Protein AF-A0A2D6XHJ7-F1 (afdb_monomer_lite)

Secondary structure (DSSP, 8-state):
-EEEEEE--HHHHHHHHHTT--HHHHHHHHHHHHHHHSTT--S-EEEEEEEEEESSSS-EE-TTSSEEEEES----TT--HHHHHHHHHHHHHHHHHHHHHHHTT---GGGS---HHHHHTT-HHHHT-HHHHHHHHHHHHHHHHHHHHHHHHHHHHHGGG--

Foldseek 3Di:
DEAEAEAEDPVVCVLCVVLVHHPVLLRVLCRVVVCVVVVDPPDHYYYYAYEAEDCDQAWDEDAPHSYTYFHSPLDDPPDDSVSSLLSRLLSRQLRVLVVCCCVPVVPDPVLLVDDPVCVVVVHPSQVVRPSSVVSNVRSVVCSVVSVVSSVVSVVVVVVVPPD

Structure (mmCIF, N/CA/C/O backbone):
data_AF-A0A2D6XHJ7-F1
#
_entry.id   AF-A0A2D6XHJ7-F1
#
loop_
_atom_site.group_PDB
_atom_site.id
_atom_site.type_symbol
_atom_site.label_atom_id
_atom_site.label_alt_id
_atom_site.label_comp_id
_atom_site.label_asym_id
_atom_site.label_entity_id
_atom_site.label_seq_id
_atom_site.pdbx_PDB_ins_code
_atom_site.Cartn_x
_atom_site.Cartn_y
_atom_site.Cartn_z
_atom_site.occupancy
_atom_site.B_iso_or_equiv
_atom_site.auth_seq_id
_atom_site.auth_comp_id
_atom_site.auth_asym_id
_atom_site.auth_atom_id
_atom_site.pdbx_PDB_model_num
ATOM 1 N N . MET A 1 1 ? -16.191 -7.383 -10.762 1.00 74.88 1 MET A N 1
ATOM 2 C CA . MET A 1 1 ? -15.817 -6.616 -9.551 1.00 74.88 1 MET A CA 1
ATOM 3 C C . MET A 1 1 ? -14.562 -7.236 -8.974 1.00 74.88 1 MET A C 1
ATOM 5 O O . MET A 1 1 ? -14.465 -8.458 -8.965 1.00 74.88 1 MET A O 1
ATOM 9 N N . ILE A 1 2 ? -13.594 -6.429 -8.552 1.00 81.44 2 ILE A N 1
ATOM 10 C CA . ILE A 1 2 ? -12.362 -6.957 -7.961 1.00 81.44 2 ILE A CA 1
ATOM 11 C C . ILE A 1 2 ? -12.506 -6.958 -6.443 1.00 81.44 2 ILE A C 1
ATOM 13 O O . ILE A 1 2 ? -12.877 -5.947 -5.852 1.00 81.44 2 ILE A O 1
ATOM 17 N N . THR A 1 3 ? -12.209 -8.086 -5.815 1.00 85.00 3 THR A N 1
ATOM 18 C CA . THR A 1 3 ? -12.131 -8.203 -4.359 1.00 85.00 3 THR A CA 1
ATOM 19 C C . THR A 1 3 ? -10.670 -8.350 -3.963 1.00 85.00 3 THR A C 1
ATOM 21 O O . THR A 1 3 ? -9.954 -9.159 -4.549 1.00 85.00 3 THR A O 1
ATOM 24 N N . ILE A 1 4 ? -10.240 -7.563 -2.979 1.00 86.94 4 ILE A N 1
ATOM 25 C CA . ILE A 1 4 ? -8.908 -7.645 -2.380 1.00 86.94 4 ILE A CA 1
ATOM 26 C C . ILE A 1 4 ? -9.090 -7.963 -0.900 1.00 86.94 4 ILE A C 1
ATOM 28 O O . ILE A 1 4 ? -9.676 -7.168 -0.162 1.00 86.94 4 ILE A O 1
ATOM 32 N N . ASP A 1 5 ? -8.564 -9.106 -0.479 1.00 91.31 5 ASP A N 1
ATOM 33 C CA . ASP A 1 5 ? -8.449 -9.463 0.928 1.00 91.31 5 ASP A CA 1
ATOM 34 C C . ASP A 1 5 ? -7.030 -9.186 1.406 1.00 91.31 5 ASP A C 1
ATOM 36 O O . ASP A 1 5 ? -6.067 -9.819 0.963 1.00 91.31 5 ASP A O 1
ATOM 40 N N . LEU A 1 6 ? -6.906 -8.231 2.332 1.00 92.69 6 LEU A N 1
ATOM 41 C CA . LEU A 1 6 ? -5.632 -7.953 2.971 1.00 92.69 6 LEU A CA 1
ATOM 42 C C . LEU A 1 6 ? -5.397 -8.972 4.086 1.00 92.69 6 LEU A C 1
ATOM 44 O O . LEU A 1 6 ? -6.219 -9.165 4.988 1.00 92.69 6 LEU A O 1
ATOM 48 N N . LYS A 1 7 ? -4.220 -9.587 4.071 1.00 93.38 7 LYS A N 1
ATOM 49 C CA . LYS A 1 7 ? -3.710 -10.442 5.144 1.00 93.38 7 LYS A CA 1
ATOM 50 C C . LYS A 1 7 ? -2.563 -9.737 5.847 1.00 93.38 7 LYS A C 1
ATOM 52 O O . LYS A 1 7 ? -1.902 -8.880 5.287 1.00 93.38 7 LYS A O 1
ATOM 57 N N . ALA A 1 8 ? -2.361 -10.061 7.115 1.00 91.44 8 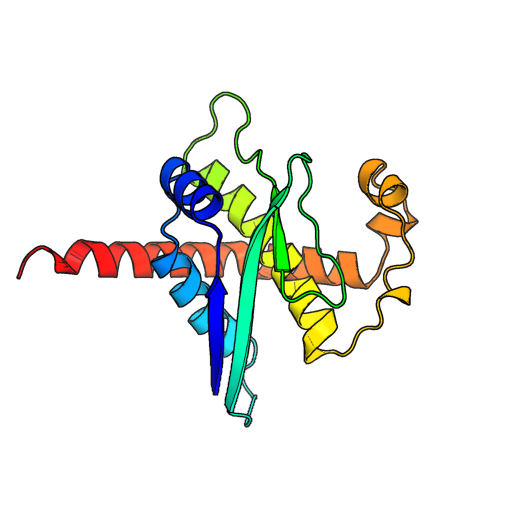ALA A N 1
ATOM 58 C CA . ALA A 1 8 ? -1.235 -9.561 7.889 1.00 91.44 8 ALA A CA 1
ATOM 59 C C . ALA A 1 8 ? -1.015 -10.488 9.082 1.00 91.44 8 ALA A C 1
ATOM 61 O O . ALA A 1 8 ? -1.982 -10.889 9.750 1.00 91.44 8 ALA A O 1
ATOM 62 N N . LYS A 1 9 ? 0.247 -10.805 9.385 1.00 91.62 9 LYS A N 1
ATOM 63 C CA . LYS A 1 9 ? 0.599 -11.556 10.599 1.00 91.62 9 LYS A CA 1
ATOM 64 C C . LYS A 1 9 ? 0.154 -10.790 11.855 1.00 91.62 9 LYS A C 1
ATOM 66 O O . LYS A 1 9 ? 0.130 -9.556 11.839 1.00 91.62 9 LYS A O 1
ATOM 71 N N . PRO A 1 10 ? -0.129 -11.474 12.981 1.00 92.00 10 PRO A N 1
ATOM 72 C CA . PRO A 1 10 ? -0.550 -10.816 14.222 1.00 92.00 10 PRO A CA 1
ATOM 73 C C . PRO A 1 10 ? 0.387 -9.690 14.682 1.00 92.00 10 PRO A C 1
ATOM 75 O O . PRO A 1 10 ? -0.083 -8.664 15.167 1.00 92.00 10 PRO A O 1
ATOM 78 N N . LYS A 1 11 ? 1.703 -9.850 14.473 1.00 90.81 11 LYS A N 1
ATOM 79 C CA . LYS A 1 11 ? 2.704 -8.812 14.764 1.00 90.81 11 LYS A CA 1
ATOM 80 C C . LYS A 1 11 ? 2.499 -7.534 13.938 1.00 90.81 11 LYS A C 1
ATOM 82 O O . LYS A 1 11 ? 2.551 -6.446 14.491 1.00 90.81 11 LYS A O 1
ATOM 87 N N . VAL A 1 12 ? 2.176 -7.667 12.650 1.00 90.12 12 VAL A N 1
ATOM 88 C CA . VAL A 1 12 ? 1.950 -6.532 11.741 1.00 90.12 12 VAL A CA 1
ATOM 89 C C . VAL A 1 12 ? 0.635 -5.840 12.083 1.00 90.12 12 VAL A C 1
ATOM 91 O O . VAL A 1 12 ? 0.584 -4.621 12.172 1.00 90.12 12 VAL A O 1
ATOM 94 N N . LYS A 1 13 ? -0.425 -6.605 12.379 1.00 90.62 13 LYS A N 1
ATOM 95 C CA . LYS A 1 13 ? -1.702 -6.032 12.843 1.00 90.62 13 LYS A CA 1
ATOM 96 C C . LYS A 1 13 ? -1.543 -5.232 14.136 1.00 90.62 13 LYS A C 1
ATOM 98 O O . LYS A 1 13 ? -2.197 -4.206 14.306 1.00 90.62 13 LYS A O 1
ATOM 103 N N . ARG A 1 14 ? -0.687 -5.705 15.047 1.00 90.00 14 ARG A N 1
ATOM 104 C CA . ARG A 1 14 ? -0.356 -4.995 16.285 1.00 90.00 14 ARG A CA 1
ATOM 105 C C . ARG A 1 14 ? 0.385 -3.690 15.995 1.00 90.00 14 ARG A C 1
ATOM 107 O O . ARG A 1 14 ? -0.062 -2.657 16.474 1.00 90.00 14 ARG A O 1
ATOM 114 N N . TRP A 1 15 ? 1.417 -3.746 15.158 1.00 91.38 15 TRP A N 1
ATOM 115 C CA . TRP A 1 15 ? 2.185 -2.576 14.729 1.00 91.38 15 TRP A CA 1
ATOM 116 C C . TRP A 1 15 ? 1.316 -1.523 14.023 1.00 91.38 15 TRP A C 1
ATOM 118 O O . TRP A 1 15 ? 1.403 -0.339 14.336 1.00 91.38 15 TRP A O 1
ATOM 128 N N . LEU A 1 16 ? 0.399 -1.939 13.141 1.00 91.06 16 LEU A N 1
ATOM 129 C CA . LEU A 1 16 ? -0.567 -1.030 12.514 1.00 91.06 16 LEU A CA 1
ATOM 130 C C . LEU A 1 16 ? -1.423 -0.325 13.571 1.00 91.06 16 LEU A C 1
ATOM 132 O O . LEU A 1 16 ? -1.576 0.891 13.541 1.00 91.06 16 LEU A O 1
ATOM 136 N N . ARG A 1 17 ? -1.933 -1.079 14.551 1.00 90.75 17 ARG A N 1
ATOM 137 C CA . ARG A 1 17 ? -2.746 -0.529 15.641 1.00 90.75 17 ARG A CA 1
ATOM 138 C C . ARG A 1 17 ? -1.963 0.450 16.521 1.00 90.75 17 ARG A C 1
ATOM 140 O O . ARG A 1 17 ? -2.520 1.471 16.905 1.00 90.75 17 ARG A O 1
ATOM 147 N N . GLU A 1 18 ? -0.703 0.155 16.834 1.00 89.44 18 GLU A N 1
ATOM 148 C CA . GLU A 1 18 ? 0.194 1.055 17.582 1.00 89.44 18 GLU A CA 1
ATOM 149 C C . GLU A 1 18 ? 0.418 2.377 16.833 1.00 89.44 18 GLU A C 1
ATOM 151 O O . GLU A 1 18 ? 0.458 3.441 17.448 1.00 89.44 18 GLU A O 1
ATOM 156 N N . ASN A 1 19 ? 0.425 2.327 15.499 1.00 88.25 19 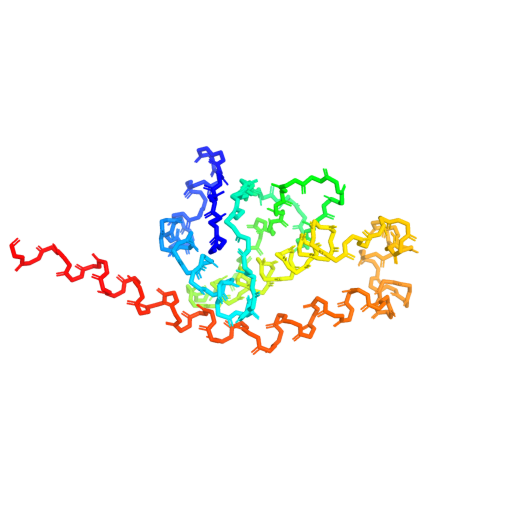ASN A N 1
ATOM 157 C CA . ASN A 1 19 ? 0.474 3.499 14.626 1.00 88.25 19 ASN A CA 1
ATOM 158 C C . ASN A 1 19 ? -0.897 4.131 14.332 1.00 88.25 19 ASN A C 1
ATOM 160 O O . ASN A 1 19 ? -0.993 5.018 13.489 1.00 88.25 19 ASN A O 1
ATOM 164 N N . LYS A 1 20 ? -1.957 3.709 15.035 1.00 90.12 20 LYS A N 1
ATOM 165 C CA . LYS A 1 20 ? -3.349 4.159 14.839 1.00 90.12 20 LYS A CA 1
ATOM 166 C C . LYS A 1 20 ? -3.911 3.887 13.436 1.00 90.12 20 LYS A C 1
ATOM 168 O O . LYS A 1 20 ? -4.833 4.559 12.991 1.00 90.12 20 LYS A O 1
ATOM 173 N N . ILE A 1 21 ? -3.406 2.860 12.759 1.00 92.00 21 ILE A N 1
ATOM 174 C CA . ILE A 1 21 ? -3.899 2.411 11.457 1.00 92.00 21 ILE A CA 1
ATOM 175 C C . ILE A 1 21 ? -4.826 1.210 11.665 1.00 92.00 21 ILE A C 1
ATOM 177 O O . ILE A 1 21 ? -4.427 0.126 12.100 1.00 92.00 21 ILE A O 1
ATOM 181 N N . ASN A 1 22 ? -6.102 1.388 11.342 1.00 93.50 22 ASN A N 1
ATOM 182 C CA . ASN A 1 22 ? -7.119 0.356 11.423 1.00 93.50 22 ASN A CA 1
ATOM 183 C C . ASN A 1 22 ? -7.068 -0.547 10.187 1.00 93.50 22 ASN A C 1
ATOM 185 O O . ASN A 1 22 ? -7.492 -0.174 9.094 1.00 93.50 22 ASN A O 1
ATOM 189 N N . PHE A 1 23 ? -6.620 -1.786 10.385 1.00 93.44 23 PHE A N 1
ATOM 190 C CA . PHE A 1 23 ? -6.480 -2.770 9.309 1.00 93.44 23 PHE A CA 1
ATOM 191 C C . PHE A 1 23 ? -7.783 -3.050 8.536 1.00 93.44 23 PHE A C 1
ATOM 193 O O . PHE A 1 23 ? -7.756 -3.237 7.321 1.00 93.44 23 PHE A O 1
ATOM 200 N N . LYS A 1 24 ? -8.943 -3.055 9.210 1.00 93.12 24 LYS A N 1
ATOM 201 C CA . LYS A 1 24 ? -10.237 -3.278 8.539 1.00 93.12 24 LYS A CA 1
ATOM 202 C C . LYS A 1 24 ? -10.615 -2.084 7.664 1.00 93.12 24 LYS A C 1
ATOM 204 O O . LYS A 1 24 ? -11.139 -2.280 6.568 1.00 93.12 24 LYS A O 1
ATOM 209 N N . THR A 1 25 ? -10.365 -0.867 8.143 1.00 94.38 25 THR A N 1
ATOM 210 C CA . THR A 1 25 ? -10.568 0.360 7.359 1.00 94.38 25 THR A CA 1
ATOM 211 C C . THR A 1 25 ? -9.622 0.387 6.165 1.00 94.38 25 THR A C 1
ATOM 213 O O . THR A 1 25 ? -10.080 0.626 5.053 1.00 94.38 25 THR A O 1
ATOM 216 N N . LEU A 1 26 ? -8.351 0.028 6.367 1.00 94.06 26 LEU A N 1
ATOM 217 C CA . LEU A 1 26 ? -7.352 -0.079 5.305 1.00 94.06 26 LEU A CA 1
ATOM 218 C C . LEU A 1 26 ? -7.792 -1.045 4.195 1.00 94.06 26 LEU A C 1
ATOM 220 O O . LEU A 1 26 ? -7.745 -0.683 3.021 1.00 94.06 26 LEU A O 1
ATOM 224 N N . GLN A 1 27 ? -8.284 -2.242 4.544 1.00 94.19 27 GLN A N 1
ATOM 225 C CA . GLN A 1 27 ? -8.800 -3.195 3.553 1.00 94.19 27 GLN A CA 1
ATOM 226 C C . GLN A 1 27 ? -9.983 -2.616 2.772 1.00 94.19 27 GLN A C 1
ATOM 228 O O . GLN A 1 27 ? -9.999 -2.678 1.545 1.00 94.19 27 GLN A O 1
ATOM 233 N N . LYS A 1 28 ? -10.963 -2.016 3.458 1.00 93.62 28 LYS A N 1
ATOM 234 C CA . LYS A 1 28 ? -12.126 -1.404 2.792 1.00 93.62 28 LYS A CA 1
ATOM 235 C C . LYS A 1 28 ? -11.718 -0.267 1.857 1.00 93.62 28 LYS A C 1
ATOM 237 O O . LYS A 1 28 ? -12.192 -0.230 0.725 1.00 93.62 28 LYS A O 1
ATOM 242 N N . ALA A 1 29 ? -10.840 0.623 2.324 1.00 94.06 29 ALA A N 1
ATOM 243 C CA . ALA A 1 29 ? -10.301 1.721 1.530 1.00 94.06 29 ALA A CA 1
ATOM 244 C C . ALA A 1 29 ? -9.600 1.176 0.282 1.00 94.06 29 ALA A C 1
ATOM 246 O O . ALA A 1 29 ? -9.929 1.592 -0.822 1.00 94.06 29 ALA A O 1
ATOM 247 N N . THR A 1 30 ? -8.745 0.161 0.446 1.00 92.94 30 THR A N 1
ATOM 248 C CA . THR A 1 30 ? -8.046 -0.515 -0.658 1.00 92.94 30 THR A CA 1
ATOM 249 C C . THR A 1 30 ? -9.022 -1.083 -1.679 1.00 92.94 30 THR A C 1
ATOM 251 O O . THR A 1 30 ? -8.885 -0.796 -2.861 1.00 92.94 30 THR A O 1
ATOM 254 N N . VAL A 1 31 ? -10.051 -1.824 -1.257 1.00 91.69 31 VAL A N 1
ATOM 255 C CA . VAL A 1 31 ? -11.041 -2.405 -2.181 1.00 91.69 31 VAL A CA 1
ATOM 256 C C . VAL A 1 31 ? -11.806 -1.327 -2.950 1.00 91.69 31 VAL A C 1
ATOM 258 O O . VAL A 1 31 ? -11.947 -1.432 -4.171 1.00 91.69 31 VAL A O 1
ATOM 261 N N . ILE A 1 32 ? -12.309 -0.300 -2.260 1.00 91.50 32 ILE A N 1
ATOM 262 C CA . ILE A 1 32 ? -13.077 0.783 -2.892 1.00 91.50 32 ILE A CA 1
ATOM 263 C C . ILE A 1 32 ? -12.190 1.533 -3.883 1.00 91.50 32 ILE A C 1
ATOM 265 O O . ILE A 1 32 ? -12.545 1.653 -5.056 1.00 91.50 32 ILE A O 1
ATOM 269 N N . PHE A 1 33 ? -11.018 1.965 -3.425 1.00 90.38 33 PHE A N 1
ATOM 270 C CA . PHE A 1 33 ? -10.047 2.691 -4.227 1.00 90.38 33 PHE A CA 1
ATOM 271 C C . PHE A 1 33 ? -9.629 1.890 -5.468 1.00 90.38 33 PHE A C 1
ATOM 273 O O . PHE A 1 33 ? -9.672 2.394 -6.590 1.00 90.38 33 PHE A O 1
ATOM 280 N N . PHE A 1 34 ? -9.337 0.599 -5.304 1.00 87.50 34 PHE A N 1
ATOM 281 C CA . PHE A 1 34 ? -8.939 -0.270 -6.407 1.00 87.50 34 PHE A CA 1
ATOM 282 C C . PHE A 1 34 ? -10.029 -0.420 -7.475 1.00 87.50 34 PHE A C 1
ATOM 284 O O . PHE A 1 34 ? -9.759 -0.383 -8.676 1.00 87.50 34 PHE A O 1
ATOM 291 N N . ASN A 1 35 ? -11.290 -0.561 -7.064 1.00 87.31 35 ASN A N 1
ATOM 292 C CA . ASN A 1 35 ? -12.396 -0.630 -8.020 1.00 87.31 35 ASN A CA 1
ATOM 293 C C . ASN A 1 35 ? -12.673 0.731 -8.683 1.00 87.31 35 ASN A C 1
ATOM 295 O O . ASN A 1 35 ? -13.118 0.759 -9.831 1.00 87.31 35 ASN A O 1
ATOM 299 N N . GLN A 1 36 ? -12.375 1.847 -8.008 1.00 86.06 36 GLN A N 1
ATOM 300 C CA . GLN A 1 36 ? -12.489 3.190 -8.582 1.00 86.06 36 GLN A CA 1
ATOM 301 C C . GLN A 1 36 ? -11.435 3.471 -9.655 1.00 86.06 36 GLN A C 1
ATOM 303 O O . GLN A 1 36 ? -11.767 4.109 -10.653 1.00 86.06 36 GLN A O 1
ATOM 308 N N . ILE A 1 37 ? -10.198 2.993 -9.492 1.00 83.12 37 ILE A N 1
ATOM 309 C CA . ILE A 1 37 ? -9.150 3.144 -10.517 1.00 83.12 37 ILE A CA 1
ATOM 310 C C . ILE A 1 37 ? -9.354 2.159 -11.677 1.00 83.12 37 ILE A C 1
ATOM 312 O O . ILE A 1 37 ? -9.175 2.512 -12.843 1.00 83.12 37 ILE A O 1
ATOM 316 N N . GLN A 1 38 ? -9.827 0.943 -11.391 1.00 76.06 38 GLN A N 1
ATOM 317 C CA . GLN A 1 38 ? -9.965 -0.132 -12.374 1.00 76.06 38 GLN A CA 1
ATOM 318 C C . GLN A 1 38 ? -11.328 -0.111 -13.093 1.00 76.06 38 GLN A C 1
ATOM 320 O O . GLN A 1 38 ? -11.888 -1.183 -13.336 1.00 76.06 38 GLN A O 1
ATOM 325 N N . LYS A 1 39 ? -11.849 1.084 -13.447 1.00 61.88 39 LYS A N 1
ATOM 326 C CA . LYS A 1 39 ? -13.226 1.427 -13.919 1.00 61.88 39 LYS A CA 1
ATOM 327 C C . LYS A 1 39 ? -13.897 0.508 -14.968 1.00 61.88 39 LYS A C 1
ATOM 329 O O . LYS A 1 39 ? -15.014 0.787 -15.394 1.00 61.88 39 LYS A O 1
ATOM 334 N N . ARG A 1 40 ? -13.244 -0.550 -15.456 1.00 53.22 40 ARG A N 1
ATOM 335 C CA . ARG A 1 40 ? -13.683 -1.415 -16.562 1.00 53.22 40 ARG A CA 1
ATOM 336 C C . ARG A 1 40 ? -13.427 -2.919 -16.381 1.00 53.22 40 ARG A C 1
ATOM 338 O O . ARG A 1 40 ? -13.616 -3.662 -17.344 1.00 53.22 40 ARG A O 1
ATOM 345 N N . SER A 1 41 ? -13.019 -3.415 -15.208 1.00 56.44 41 SER A N 1
ATOM 346 C CA . SER A 1 41 ? -12.832 -4.870 -15.049 1.00 56.44 41 SER A CA 1
ATOM 347 C C . SER A 1 41 ? -14.176 -5.614 -15.045 1.00 56.44 41 SER A C 1
ATOM 349 O O . SER A 1 41 ? -14.879 -5.666 -14.035 1.00 56.44 41 SER A O 1
ATOM 351 N N . LYS A 1 42 ? -14.514 -6.236 -16.183 1.00 58.06 42 LYS A N 1
ATOM 352 C CA . LYS A 1 42 ? -15.671 -7.140 -16.346 1.00 58.06 42 LYS A CA 1
ATOM 353 C C . LYS A 1 42 ? -15.485 -8.498 -15.654 1.00 58.06 42 LYS A C 1
ATOM 355 O O . LYS A 1 42 ? -16.400 -9.310 -15.646 1.00 58.06 42 LYS A O 1
ATOM 360 N N . SER A 1 43 ? -14.308 -8.752 -15.083 1.00 63.94 43 SER A N 1
ATOM 361 C CA . SER A 1 43 ? -14.001 -10.009 -14.402 1.00 63.94 43 SER A CA 1
ATOM 362 C C . SER A 1 43 ? -14.260 -9.904 -12.899 1.00 63.94 43 SER A C 1
ATOM 364 O O . SER A 1 43 ? -13.909 -8.906 -12.259 1.00 63.94 43 SER A O 1
ATOM 366 N N . ASN A 1 44 ? -14.899 -10.929 -12.336 1.00 72.38 44 ASN A N 1
ATOM 367 C CA . ASN A 1 44 ? -14.931 -11.154 -10.896 1.00 72.38 44 ASN A CA 1
ATOM 368 C C . ASN A 1 44 ? -13.618 -11.829 -10.517 1.00 72.38 44 ASN A C 1
ATOM 370 O O . ASN A 1 44 ? -13.465 -13.032 -10.703 1.00 72.38 44 ASN A O 1
ATOM 374 N N . LYS A 1 45 ? -12.646 -11.029 -10.076 1.00 81.75 45 LYS A N 1
ATOM 375 C CA . LYS A 1 45 ? -11.344 -11.525 -9.627 1.00 81.75 45 LYS A CA 1
ATOM 376 C C . LYS A 1 45 ? -11.200 -11.285 -8.140 1.00 81.75 45 LYS A C 1
ATOM 378 O O . LYS A 1 45 ? -11.626 -10.251 -7.629 1.00 81.75 45 LYS A O 1
ATOM 383 N N . HIS A 1 46 ? -10.591 -12.251 -7.478 1.00 85.56 46 HIS A N 1
ATOM 384 C CA . HIS A 1 46 ? -10.324 -12.214 -6.058 1.00 85.56 46 HIS A CA 1
ATOM 385 C C . HIS A 1 46 ? -8.820 -12.347 -5.845 1.00 85.56 46 HIS A C 1
ATOM 387 O O . HIS A 1 46 ? -8.208 -13.271 -6.380 1.00 85.56 46 HIS A O 1
ATOM 393 N N . TYR A 1 47 ? -8.249 -11.425 -5.080 1.00 87.69 47 TYR A N 1
ATOM 394 C CA . TYR A 1 47 ? -6.825 -11.368 -4.782 1.00 87.69 47 TYR A CA 1
ATOM 395 C C . TYR A 1 47 ? -6.607 -11.369 -3.274 1.00 87.69 47 TYR A C 1
ATOM 397 O O . TYR A 1 47 ? -7.343 -10.720 -2.530 1.00 87.69 47 TYR A O 1
ATOM 405 N N . ASN A 1 48 ? -5.580 -12.090 -2.835 1.00 89.38 48 ASN A N 1
ATOM 406 C CA . ASN A 1 48 ? -5.157 -12.143 -1.443 1.00 89.38 48 ASN A CA 1
ATOM 407 C C . ASN A 1 48 ? -3.792 -11.484 -1.351 1.00 89.38 48 ASN A C 1
ATOM 409 O O . ASN A 1 48 ? -2.850 -12.047 -1.881 1.00 89.38 48 ASN A O 1
ATOM 413 N N . ILE A 1 49 ? -3.687 -10.344 -0.675 1.00 90.44 49 ILE A N 1
ATOM 414 C CA . ILE A 1 49 ? -2.434 -9.588 -0.586 1.00 90.44 49 ILE A CA 1
ATOM 415 C C . ILE A 1 49 ? -1.998 -9.531 0.879 1.00 90.44 49 ILE A C 1
ATOM 417 O O . ILE A 1 49 ? -2.761 -9.084 1.737 1.00 90.44 49 ILE A O 1
ATOM 421 N N . GLU A 1 50 ? -0.789 -9.984 1.203 1.00 91.44 50 GLU A N 1
ATOM 422 C CA . GLU A 1 50 ? -0.241 -9.900 2.558 1.00 91.44 50 GLU A CA 1
ATOM 423 C C . GLU A 1 50 ? 0.527 -8.589 2.768 1.00 91.44 50 GLU A C 1
ATOM 425 O O . GLU A 1 50 ? 1.520 -8.315 2.109 1.00 91.44 50 GLU A O 1
ATOM 430 N N . VAL A 1 51 ? 0.112 -7.787 3.746 1.00 88.88 51 VAL A N 1
ATOM 431 C CA . VAL A 1 51 ? 0.884 -6.638 4.225 1.00 88.88 51 VAL A CA 1
ATOM 432 C C . VAL A 1 51 ? 1.933 -7.129 5.219 1.00 88.88 51 VAL A C 1
ATOM 434 O O . VAL A 1 51 ? 1.609 -7.716 6.263 1.00 88.88 51 VAL A O 1
ATOM 437 N N . LYS A 1 52 ? 3.197 -6.853 4.909 1.00 88.56 52 LYS A N 1
ATOM 438 C CA . LYS A 1 52 ? 4.372 -7.147 5.730 1.00 88.56 52 LYS A CA 1
ATOM 439 C C . LYS A 1 52 ? 5.105 -5.857 6.078 1.00 88.56 52 LYS A C 1
ATOM 441 O O . LYS A 1 52 ? 4.927 -4.834 5.434 1.00 88.56 52 LYS A O 1
ATOM 446 N N . THR A 1 53 ? 5.923 -5.915 7.121 1.00 83.56 53 THR A N 1
ATOM 447 C CA . THR A 1 53 ? 6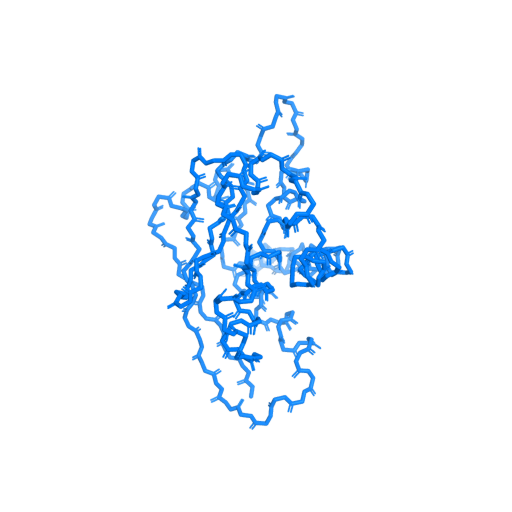.817 -4.817 7.496 1.00 83.56 53 THR A CA 1
ATOM 448 C C . THR A 1 53 ? 8.257 -5.220 7.227 1.00 83.56 53 THR A C 1
ATOM 450 O O . THR A 1 53 ? 8.652 -6.307 7.663 1.00 83.56 53 THR A O 1
ATOM 453 N N . CYS A 1 54 ? 9.046 -4.352 6.605 1.00 79.50 54 CYS A N 1
ATOM 454 C CA . CYS A 1 54 ? 10.496 -4.508 6.486 1.00 79.50 54 CYS A CA 1
ATOM 455 C C . CYS A 1 54 ? 11.221 -3.653 7.540 1.00 79.50 54 CYS A C 1
ATOM 457 O O . CYS A 1 54 ? 10.771 -2.570 7.906 1.00 79.50 54 CYS A O 1
ATOM 459 N N . HIS A 1 55 ? 12.357 -4.146 8.041 1.00 70.88 55 HIS A N 1
ATOM 460 C CA . HIS A 1 55 ? 13.230 -3.411 8.969 1.00 70.88 55 HIS A CA 1
ATOM 461 C C . HIS A 1 55 ? 14.239 -2.516 8.231 1.00 70.88 55 HIS A C 1
ATOM 463 O O . HIS A 1 55 ? 15.294 -2.201 8.773 1.00 70.88 55 HIS A O 1
ATOM 469 N N . HIS A 1 56 ? 13.914 -2.106 7.005 1.00 66.50 56 HIS A N 1
ATOM 470 C CA . HIS A 1 56 ? 14.675 -1.129 6.236 1.00 66.50 56 HIS A CA 1
ATOM 471 C C . HIS A 1 56 ? 13.939 0.217 6.261 1.00 66.50 56 HIS A C 1
ATOM 473 O O . HIS A 1 56 ? 12.716 0.222 6.409 1.00 66.50 56 HIS A O 1
ATOM 479 N N . PRO A 1 57 ? 14.645 1.357 6.146 1.00 58.50 57 PRO A N 1
ATOM 480 C CA . PRO A 1 57 ? 14.006 2.671 6.063 1.00 58.50 57 PRO A CA 1
ATOM 481 C C . PRO A 1 57 ? 13.056 2.790 4.864 1.00 58.50 57 PRO A C 1
ATOM 483 O O . PRO A 1 57 ? 12.045 3.481 4.958 1.00 58.50 57 PRO A O 1
ATOM 486 N N . SER A 1 58 ? 13.353 2.084 3.771 1.00 59.81 58 SER A N 1
ATOM 487 C CA . SER A 1 58 ? 12.537 1.987 2.562 1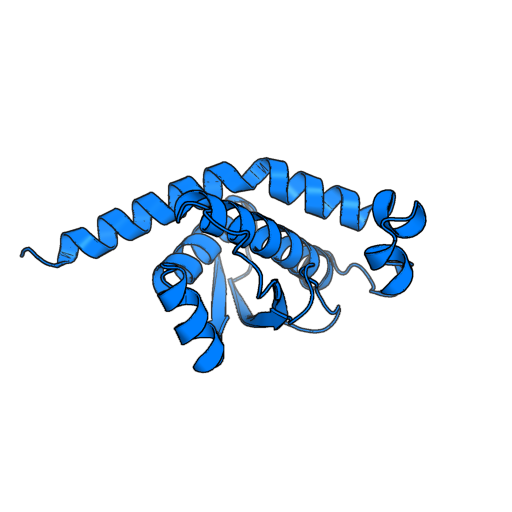.00 59.81 58 SER A CA 1
ATOM 488 C C . SER A 1 58 ? 11.513 0.849 2.631 1.00 59.81 58 SER A C 1
ATOM 490 O O . SER A 1 58 ? 11.747 -0.191 3.251 1.00 59.81 58 SER A O 1
ATOM 492 N N . SER A 1 59 ? 10.368 1.048 1.973 1.00 63.97 59 SER A N 1
ATOM 493 C CA . SER A 1 59 ? 9.460 -0.040 1.597 1.00 63.97 59 SER A CA 1
ATOM 494 C C . SER A 1 59 ? 10.018 -0.816 0.403 1.00 63.97 59 SER A C 1
ATOM 496 O O . SER A 1 59 ? 10.967 -0.366 -0.238 1.00 63.97 59 SER A O 1
ATOM 498 N N . GLY A 1 60 ? 9.456 -1.989 0.129 1.00 60.50 60 GLY A N 1
ATOM 499 C CA . GLY A 1 60 ? 9.802 -2.744 -1.067 1.00 60.50 60 GLY A CA 1
ATOM 500 C C . GLY A 1 60 ? 8.707 -3.708 -1.501 1.00 60.50 60 GLY A C 1
ATOM 501 O O . GLY A 1 60 ? 7.809 -4.080 -0.736 1.00 60.50 60 GLY A O 1
ATOM 502 N N . TYR A 1 61 ? 8.813 -4.153 -2.743 1.00 58.12 61 TYR A N 1
ATOM 503 C CA . TYR A 1 61 ? 7.949 -5.166 -3.320 1.00 58.12 61 TYR A CA 1
ATOM 504 C C . TYR A 1 61 ? 8.804 -6.225 -4.000 1.00 58.12 61 TYR A C 1
ATOM 506 O O . TYR A 1 61 ? 9.694 -5.914 -4.788 1.00 58.12 61 TYR A O 1
ATOM 514 N N . TYR A 1 62 ? 8.507 -7.487 -3.700 1.00 63.12 62 TYR A N 1
ATOM 515 C CA . TYR A 1 62 ? 9.141 -8.625 -4.350 1.00 63.12 62 TYR A CA 1
ATOM 516 C C . TYR A 1 62 ? 8.203 -9.125 -5.449 1.00 63.12 62 TYR A C 1
ATOM 518 O O . TYR A 1 62 ? 7.114 -9.624 -5.159 1.00 63.12 62 TYR A O 1
ATOM 526 N N . PHE A 1 63 ? 8.620 -8.973 -6.708 1.00 60.12 63 PHE A N 1
ATOM 527 C CA . PHE A 1 63 ? 7.862 -9.461 -7.864 1.00 60.12 63 PHE A CA 1
ATOM 528 C C . PHE A 1 63 ? 7.629 -10.973 -7.762 1.00 60.12 63 PHE A C 1
ATOM 530 O O . PHE A 1 63 ? 8.477 -11.721 -7.277 1.00 60.12 63 PHE A O 1
ATOM 537 N N . GLY A 1 64 ? 6.455 -11.423 -8.199 1.00 58.81 64 GLY A N 1
ATOM 538 C CA . GLY A 1 64 ? 6.007 -12.809 -8.086 1.00 58.81 64 GLY A CA 1
ATOM 539 C C . GLY A 1 64 ? 5.409 -13.176 -6.726 1.00 58.81 64 GLY A C 1
ATOM 540 O O . GLY A 1 64 ? 4.961 -14.312 -6.558 1.00 58.81 64 GLY A O 1
ATOM 541 N N . PHE A 1 65 ? 5.359 -12.242 -5.770 1.00 71.94 65 PHE A N 1
ATOM 542 C CA . PHE A 1 65 ? 4.732 -12.447 -4.465 1.00 71.94 65 PHE A CA 1
ATOM 543 C C . PHE A 1 65 ? 3.533 -11.516 -4.271 1.00 71.94 65 PHE A C 1
ATOM 545 O O . PHE A 1 65 ? 3.581 -10.316 -4.547 1.00 71.94 65 PHE A O 1
ATOM 552 N N . ASP A 1 66 ? 2.446 -12.049 -3.717 1.00 79.81 66 ASP A N 1
ATOM 553 C CA . ASP A 1 66 ? 1.282 -11.258 -3.312 1.00 79.81 66 ASP A CA 1
ATOM 554 C C . ASP A 1 66 ? 1.523 -10.560 -1.958 1.00 79.81 66 ASP A C 1
ATOM 556 O O . ASP A 1 66 ? 0.762 -10.725 -1.002 1.00 79.81 66 ASP A O 1
ATOM 560 N N . GLU A 1 67 ? 2.620 -9.810 -1.838 1.00 84.88 67 GLU A N 1
ATOM 561 C CA . GLU A 1 67 ? 3.087 -9.242 -0.571 1.00 84.88 67 GLU A CA 1
ATOM 562 C C . GLU A 1 67 ? 3.499 -7.776 -0.711 1.00 84.88 67 GLU A C 1
ATOM 564 O O . GLU A 1 67 ? 4.335 -7.449 -1.540 1.00 84.88 67 GLU A O 1
ATOM 569 N N . LEU A 1 68 ? 2.982 -6.896 0.147 1.00 85.50 68 LEU A N 1
ATOM 570 C CA . LEU A 1 68 ? 3.378 -5.485 0.209 1.00 85.50 68 LEU A CA 1
ATOM 571 C C . LEU A 1 68 ? 4.271 -5.274 1.431 1.00 85.50 68 LEU A C 1
ATOM 573 O O . LEU A 1 68 ? 3.784 -5.419 2.558 1.00 85.50 68 LEU A O 1
ATOM 577 N N . HIS A 1 69 ? 5.551 -4.938 1.245 1.00 83.12 69 HIS A N 1
ATOM 578 C CA . HIS A 1 69 ? 6.465 -4.698 2.367 1.00 83.12 69 HIS A CA 1
ATOM 579 C C . HIS A 1 69 ? 6.563 -3.202 2.643 1.00 83.12 69 HIS A C 1
ATOM 581 O O . HIS A 1 69 ? 7.307 -2.475 1.998 1.00 83.12 69 HIS A O 1
ATOM 587 N N . VAL A 1 70 ? 5.807 -2.734 3.631 1.00 84.50 70 VAL A N 1
ATOM 588 C CA . VAL A 1 70 ? 5.873 -1.341 4.088 1.00 84.50 70 VAL A CA 1
ATOM 589 C C . VAL A 1 70 ? 7.003 -1.157 5.101 1.00 84.50 70 VAL A C 1
ATOM 591 O O . VAL A 1 70 ? 7.287 -2.058 5.894 1.00 84.50 70 VAL A O 1
ATOM 594 N N . THR A 1 71 ? 7.634 0.017 5.115 1.00 81.88 71 THR A N 1
ATOM 595 C CA . THR A 1 71 ? 8.669 0.328 6.111 1.00 81.88 71 THR A CA 1
ATOM 596 C C . THR A 1 71 ? 8.115 0.228 7.532 1.00 81.88 71 THR A C 1
ATOM 598 O O . THR A 1 71 ? 7.008 0.687 7.827 1.00 81.88 71 THR A O 1
ATOM 601 N N . HIS A 1 72 ? 8.886 -0.380 8.434 1.00 79.75 72 HIS A N 1
ATOM 602 C CA . HIS A 1 72 ? 8.570 -0.389 9.862 1.00 79.75 72 HIS A CA 1
ATOM 603 C C . HIS A 1 72 ? 8.781 0.996 10.502 1.00 79.75 72 HIS A C 1
ATOM 605 O O . HIS A 1 72 ? 8.183 1.292 11.540 1.00 79.75 72 HIS A O 1
ATOM 611 N N . PHE A 1 73 ? 9.611 1.844 9.886 1.00 79.06 73 PHE A N 1
ATOM 612 C CA . PHE A 1 73 ? 10.006 3.153 10.400 1.00 79.06 73 PHE A CA 1
ATOM 613 C C . PHE A 1 73 ? 9.090 4.258 9.867 1.00 79.06 73 PHE A C 1
ATOM 615 O O . PHE A 1 73 ? 9.474 5.060 9.022 1.00 79.06 73 PHE A O 1
ATOM 622 N N . LEU A 1 74 ? 7.867 4.320 10.394 1.00 78.12 74 LEU A N 1
ATOM 623 C CA . LEU A 1 74 ? 6.952 5.446 10.139 1.00 78.12 74 LEU A CA 1
ATOM 624 C C . LEU A 1 74 ? 7.303 6.689 10.969 1.00 78.12 74 LEU A C 1
ATOM 626 O O . LEU A 1 74 ? 6.753 7.770 10.756 1.00 78.12 74 LEU A O 1
ATOM 630 N N . ASP A 1 75 ? 8.215 6.521 11.924 1.00 68.50 75 ASP A N 1
ATOM 631 C CA . ASP A 1 75 ? 8.479 7.455 12.999 1.00 68.50 75 ASP A CA 1
ATOM 632 C C . ASP A 1 75 ? 9.865 8.072 12.831 1.00 68.50 75 ASP A C 1
ATOM 634 O O . ASP A 1 75 ? 10.883 7.398 12.977 1.00 68.50 75 ASP A O 1
ATOM 638 N N . GLN A 1 76 ? 9.908 9.385 12.616 1.00 62.62 76 GLN A N 1
ATOM 639 C CA . GLN A 1 76 ? 11.052 10.203 13.010 1.00 62.62 76 GLN A CA 1
ATOM 640 C C . GLN A 1 76 ? 10.643 11.007 14.249 1.00 62.62 76 GLN A C 1
ATOM 642 O O . GLN A 1 76 ? 9.488 11.429 14.359 1.00 62.62 76 GLN A O 1
ATOM 647 N N . ASN A 1 77 ? 11.567 11.175 15.202 1.00 55.78 77 ASN A N 1
ATOM 648 C CA . ASN A 1 77 ? 11.320 11.787 16.514 1.00 55.78 77 ASN A CA 1
ATOM 649 C C . ASN A 1 77 ? 10.376 13.007 16.435 1.00 55.78 77 ASN A C 1
ATOM 651 O O . ASN A 1 77 ? 10.734 14.043 15.879 1.00 55.78 77 ASN A O 1
ATOM 655 N N . GLY A 1 78 ? 9.168 12.875 17.002 1.00 67.62 78 GLY A N 1
ATOM 656 C CA . GLY A 1 78 ? 8.182 13.959 17.126 1.00 67.62 78 GLY A CA 1
ATOM 657 C C . GLY A 1 78 ? 7.106 14.050 16.034 1.00 67.62 78 GLY A C 1
ATOM 658 O O . GLY A 1 78 ? 6.323 14.999 16.046 1.00 67.62 78 GLY A O 1
ATOM 659 N N . TRP A 1 79 ? 7.023 13.107 15.091 1.00 80.69 79 TRP A N 1
ATOM 660 C CA . TRP A 1 79 ? 5.990 13.154 14.045 1.00 80.69 79 TRP A CA 1
ATOM 661 C C . TRP A 1 79 ? 4.566 12.923 14.573 1.00 80.69 79 TRP A C 1
ATOM 663 O O . TRP A 1 79 ? 4.311 12.033 15.389 1.00 80.69 79 TRP A O 1
ATOM 673 N N . SER A 1 80 ? 3.620 13.715 14.053 1.00 83.31 80 SER A N 1
ATOM 674 C CA . SER A 1 80 ? 2.189 13.563 14.324 1.00 83.31 80 SER A CA 1
ATOM 675 C C . SER A 1 80 ? 1.643 12.258 13.735 1.00 83.31 80 SER A C 1
ATOM 677 O O . SER A 1 80 ? 2.192 11.717 12.775 1.00 83.31 80 SER A O 1
ATOM 679 N N . SER A 1 81 ? 0.527 11.759 14.282 1.00 83.31 81 SER A N 1
ATOM 680 C CA . SER A 1 81 ? -0.139 10.554 13.759 1.00 83.31 81 SER A CA 1
ATOM 681 C C . SER A 1 81 ? -0.511 10.681 12.275 1.00 83.31 81 SER A C 1
ATOM 683 O O . SER A 1 81 ? -0.339 9.721 11.534 1.00 83.31 81 SER A O 1
ATOM 685 N N . ASP A 1 82 ? -0.912 11.872 11.824 1.00 86.25 82 ASP A N 1
ATOM 686 C CA . ASP A 1 82 ? -1.194 12.136 10.408 1.00 86.25 82 ASP A CA 1
ATOM 687 C C . ASP A 1 82 ? 0.047 12.008 9.526 1.00 86.25 82 ASP A C 1
ATOM 689 O O . ASP A 1 82 ? -0.024 11.432 8.447 1.00 86.25 82 ASP A O 1
ATOM 693 N N . LYS A 1 83 ? 1.208 12.490 9.984 1.00 86.94 83 LYS A N 1
ATOM 694 C CA . LYS A 1 83 ? 2.447 12.399 9.200 1.00 86.94 83 LYS A CA 1
ATOM 695 C C . LYS A 1 83 ? 2.955 10.960 9.086 1.00 86.94 83 LYS A C 1
ATOM 697 O O . LYS A 1 83 ? 3.447 10.555 8.032 1.00 86.94 83 LYS A O 1
ATOM 702 N N . LYS A 1 84 ? 2.781 10.168 10.149 1.00 88.31 84 LYS A N 1
ATOM 703 C CA . LYS A 1 84 ? 3.025 8.718 10.119 1.00 88.31 84 LYS A CA 1
ATOM 704 C C . LYS A 1 84 ? 2.096 8.029 9.121 1.00 88.31 84 LYS A C 1
ATOM 706 O O . LYS A 1 84 ? 2.545 7.194 8.341 1.00 88.31 84 LYS A O 1
ATOM 711 N N . PHE A 1 85 ? 0.816 8.405 9.117 1.00 91.12 85 PHE A N 1
ATOM 712 C CA . PHE A 1 85 ? -0.165 7.840 8.196 1.00 91.12 85 PHE A CA 1
ATOM 713 C C . PHE A 1 85 ? 0.076 8.256 6.737 1.00 91.12 85 PHE A C 1
ATOM 715 O O . PHE A 1 85 ? -0.048 7.415 5.850 1.00 91.12 85 PHE A O 1
ATOM 722 N N . ASP A 1 86 ? 0.489 9.500 6.481 1.00 91.19 86 ASP A N 1
ATOM 723 C CA . ASP A 1 86 ? 0.919 9.958 5.152 1.00 91.19 86 ASP A CA 1
ATOM 724 C C . ASP A 1 86 ? 2.100 9.128 4.636 1.00 91.19 86 ASP A C 1
ATOM 726 O O . ASP A 1 86 ? 2.056 8.615 3.518 1.00 91.19 86 ASP A O 1
ATOM 730 N N . THR A 1 87 ? 3.109 8.918 5.486 1.00 89.75 87 THR A N 1
ATOM 731 C CA . THR A 1 87 ? 4.294 8.111 5.158 1.00 89.75 87 THR A CA 1
ATOM 732 C C . THR A 1 87 ? 3.897 6.670 4.856 1.00 89.75 87 THR A C 1
ATOM 734 O O . THR A 1 87 ? 4.221 6.141 3.794 1.00 89.75 87 THR A O 1
ATOM 737 N N . PHE A 1 88 ? 3.112 6.053 5.744 1.00 92.12 88 PHE A N 1
ATOM 738 C CA . PHE A 1 88 ? 2.572 4.713 5.532 1.00 92.12 88 PHE A CA 1
ATOM 739 C C . PHE A 1 88 ? 1.805 4.614 4.213 1.00 92.12 88 PHE A C 1
ATOM 741 O O . PHE A 1 88 ? 2.007 3.663 3.463 1.00 92.12 88 PHE A O 1
ATOM 748 N N . THR A 1 89 ? 0.934 5.583 3.924 1.00 93.00 89 THR A N 1
ATOM 749 C CA . THR A 1 89 ? 0.100 5.569 2.719 1.00 93.00 89 THR A CA 1
ATOM 750 C C . THR A 1 89 ? 0.946 5.710 1.462 1.00 93.00 89 THR A C 1
ATOM 752 O O . THR A 1 89 ? 0.668 5.027 0.479 1.00 93.00 89 THR A O 1
ATOM 755 N N . GLY A 1 90 ? 1.994 6.538 1.498 1.00 90.38 90 GLY A N 1
ATOM 756 C CA . GLY A 1 90 ? 2.959 6.654 0.407 1.00 90.38 90 GLY A CA 1
ATOM 757 C C . GLY A 1 90 ? 3.590 5.303 0.074 1.00 90.38 90 GLY A C 1
ATOM 758 O O . GLY A 1 90 ? 3.414 4.787 -1.028 1.00 90.38 90 GLY A O 1
ATOM 759 N N . HIS A 1 91 ? 4.207 4.667 1.073 1.00 90.00 91 HIS A N 1
ATOM 760 C CA . HIS A 1 91 ? 4.797 3.335 0.921 1.00 90.00 91 HIS A CA 1
ATOM 761 C C . HIS A 1 91 ? 3.770 2.290 0.467 1.00 90.00 91 HIS A C 1
ATOM 763 O O . HIS A 1 91 ? 4.002 1.548 -0.481 1.00 90.00 91 HIS A O 1
ATOM 769 N N . PHE A 1 92 ? 2.599 2.256 1.101 1.00 92.69 92 PHE A N 1
ATOM 770 C CA . PHE A 1 92 ? 1.550 1.296 0.775 1.00 92.69 92 PHE A CA 1
ATOM 771 C C . PHE A 1 92 ? 1.070 1.423 -0.676 1.00 92.69 92 PHE A C 1
ATOM 773 O O . PHE A 1 92 ? 0.917 0.409 -1.353 1.00 92.69 92 PHE A O 1
ATOM 780 N N . LEU A 1 93 ? 0.836 2.644 -1.168 1.00 93.75 93 LEU A N 1
ATOM 781 C CA . LEU A 1 93 ? 0.382 2.868 -2.543 1.00 93.75 93 LEU A CA 1
ATOM 782 C C . LEU A 1 93 ? 1.480 2.621 -3.575 1.00 93.75 93 LEU A C 1
ATOM 784 O O . LEU A 1 93 ? 1.165 2.135 -4.664 1.00 93.75 93 LEU A O 1
ATOM 788 N N . HIS A 1 94 ? 2.734 2.934 -3.241 1.00 91.56 94 HIS A N 1
ATOM 789 C CA . HIS A 1 94 ? 3.890 2.632 -4.085 1.00 91.56 94 HIS A CA 1
ATOM 790 C C . HIS A 1 94 ? 4.005 1.120 -4.304 1.00 91.56 94 HIS A C 1
ATOM 792 O O . HIS A 1 94 ? 3.922 0.657 -5.444 1.00 91.56 94 HIS A O 1
ATOM 798 N N . GLU A 1 95 ? 4.026 0.333 -3.223 1.00 90.00 95 GLU A N 1
ATOM 799 C CA . GLU A 1 95 ? 4.092 -1.130 -3.337 1.00 90.00 95 GLU A CA 1
ATOM 800 C C . GLU A 1 95 ? 2.830 -1.722 -3.972 1.00 90.00 95 GLU A C 1
ATOM 802 O O . GLU A 1 95 ? 2.906 -2.645 -4.785 1.00 90.00 95 GLU A O 1
ATOM 807 N N . LEU A 1 96 ? 1.647 -1.178 -3.664 1.00 91.00 96 LEU A N 1
ATOM 808 C CA . LEU A 1 96 ? 0.406 -1.613 -4.307 1.00 91.00 96 LEU A CA 1
ATOM 809 C C . LEU A 1 96 ? 0.471 -1.402 -5.823 1.00 91.00 96 LEU A C 1
ATOM 811 O O . LEU A 1 96 ? -0.062 -2.213 -6.586 1.00 91.00 96 LEU A O 1
ATOM 815 N N . ARG A 1 97 ? 1.126 -0.331 -6.285 1.00 91.69 97 ARG A N 1
ATOM 816 C CA . ARG A 1 97 ? 1.298 -0.090 -7.715 1.00 91.69 97 ARG A CA 1
ATOM 817 C C . ARG A 1 97 ? 2.243 -1.104 -8.347 1.00 91.69 97 ARG A C 1
ATOM 819 O O . ARG A 1 97 ? 1.918 -1.581 -9.435 1.00 91.69 97 ARG A O 1
ATOM 826 N N . HIS A 1 98 ? 3.330 -1.483 -7.681 1.00 88.69 98 HIS A N 1
ATOM 827 C CA . HIS A 1 98 ? 4.183 -2.576 -8.152 1.00 88.69 98 HIS A CA 1
ATOM 828 C C . HIS A 1 98 ? 3.431 -3.902 -8.233 1.00 88.69 98 HIS A C 1
ATOM 830 O O . HIS A 1 98 ? 3.481 -4.567 -9.268 1.00 88.69 98 HIS A O 1
ATOM 836 N N . TRP A 1 99 ? 2.611 -4.216 -7.230 1.00 89.25 99 TRP A N 1
ATOM 837 C CA . TRP A 1 99 ? 1.750 -5.395 -7.278 1.00 89.25 99 TRP A CA 1
ATOM 838 C C . TRP A 1 99 ? 0.776 -5.364 -8.471 1.00 89.25 99 TRP A C 1
ATOM 840 O O . TRP A 1 99 ? 0.606 -6.376 -9.151 1.00 89.25 99 TRP A O 1
ATOM 850 N N . ILE A 1 100 ? 0.179 -4.206 -8.797 1.00 87.94 100 ILE A N 1
ATOM 851 C CA . ILE A 1 100 ? -0.662 -4.043 -10.003 1.00 87.94 100 ILE A CA 1
ATOM 852 C C . ILE A 1 100 ? 0.156 -4.258 -11.283 1.00 87.94 100 ILE A C 1
ATOM 854 O O . ILE A 1 100 ? -0.318 -4.908 -12.220 1.00 87.94 100 ILE A O 1
ATOM 858 N N . GLN A 1 101 ? 1.356 -3.678 -11.356 1.00 88.19 101 GLN A N 1
ATOM 859 C CA . GLN A 1 101 ? 2.241 -3.808 -12.513 1.00 88.19 101 GLN A CA 1
ATOM 860 C C . GLN A 1 101 ? 2.583 -5.281 -12.774 1.00 88.19 101 GLN A C 1
ATOM 862 O O . GLN A 1 101 ? 2.465 -5.742 -13.910 1.00 88.19 101 GLN A O 1
ATOM 867 N N . ASP A 1 102 ? 2.919 -6.025 -11.727 1.00 86.12 102 ASP A N 1
ATOM 868 C CA . ASP A 1 102 ? 3.242 -7.446 -11.804 1.00 86.12 102 ASP A CA 1
ATOM 869 C C . ASP A 1 102 ? 2.003 -8.298 -12.151 1.00 86.12 102 ASP A C 1
ATOM 871 O O . ASP A 1 102 ? 1.912 -8.912 -13.218 1.00 86.12 102 ASP A O 1
ATOM 875 N N . ASN A 1 103 ? 0.964 -8.232 -11.316 1.00 83.00 103 ASN A N 1
ATOM 876 C CA . ASN A 1 103 ? -0.145 -9.193 -11.341 1.00 83.00 103 ASN A CA 1
ATOM 877 C C . ASN A 1 103 ? -1.254 -8.866 -12.348 1.00 83.00 103 ASN A C 1
ATOM 879 O O . ASN A 1 103 ? -2.068 -9.731 -12.689 1.00 83.00 103 ASN A O 1
ATOM 883 N N . MET A 1 104 ? -1.331 -7.621 -12.827 1.00 82.06 104 MET A N 1
ATOM 884 C CA . MET A 1 104 ? -2.379 -7.199 -13.764 1.00 82.06 104 MET A CA 1
ATOM 885 C C . MET A 1 104 ? -1.850 -6.683 -15.091 1.00 82.06 104 MET A C 1
ATOM 887 O O . MET A 1 104 ? -2.523 -6.854 -16.108 1.00 82.06 104 MET A O 1
ATOM 891 N N . LEU A 1 105 ? -0.695 -6.016 -15.086 1.00 84.50 105 LEU A N 1
ATOM 892 C CA . LEU A 1 105 ? -0.059 -5.529 -16.312 1.00 84.50 105 LEU A CA 1
ATOM 893 C C . LEU A 1 105 ? 0.990 -6.514 -16.849 1.00 84.50 105 LEU A C 1
ATOM 895 O O . LEU A 1 105 ? 1.521 -6.278 -17.935 1.00 84.50 105 LEU A O 1
ATOM 899 N N . HIS A 1 106 ? 1.247 -7.614 -16.127 1.00 82.44 106 HIS A N 1
ATOM 900 C CA . HIS A 1 106 ? 2.186 -8.673 -16.503 1.00 82.44 106 HIS A CA 1
ATOM 901 C C . HIS A 1 106 ? 3.587 -8.125 -16.806 1.00 82.44 106 HIS A C 1
ATOM 903 O O . HIS A 1 106 ? 4.254 -8.518 -17.770 1.00 82.44 106 HIS A O 1
ATOM 909 N N . VAL A 1 107 ? 4.024 -7.154 -16.000 1.00 82.62 107 VAL A N 1
ATOM 910 C CA . VAL A 1 107 ? 5.374 -6.601 -16.077 1.00 82.62 107 VAL A CA 1
ATOM 911 C C . VAL A 1 107 ? 6.340 -7.646 -15.542 1.00 82.62 107 VAL A C 1
ATOM 913 O O . VAL A 1 107 ? 6.338 -7.953 -14.363 1.00 82.62 107 VAL A O 1
ATOM 916 N N . ALA A 1 108 ? 7.185 -8.188 -16.418 1.00 76.44 108 ALA A N 1
ATOM 917 C CA . ALA A 1 108 ? 8.210 -9.133 -15.997 1.00 76.44 108 ALA A CA 1
ATOM 918 C C . ALA A 1 108 ? 9.211 -8.471 -15.035 1.00 76.44 108 ALA A C 1
ATOM 920 O O . ALA A 1 108 ? 9.713 -7.390 -15.346 1.00 76.44 108 ALA A O 1
ATOM 921 N N . GLU A 1 109 ? 9.570 -9.176 -13.960 1.00 72.56 109 GLU A N 1
ATOM 922 C CA . GLU A 1 109 ? 10.542 -8.759 -12.935 1.00 72.56 109 GLU A CA 1
ATOM 923 C C . GLU A 1 109 ? 11.826 -8.167 -13.531 1.00 72.56 109 GLU A C 1
ATOM 925 O O . GLU A 1 109 ? 12.250 -7.088 -13.143 1.00 72.56 109 GLU A O 1
ATOM 930 N N . LYS A 1 110 ? 12.372 -8.781 -14.592 1.00 72.56 110 LYS A N 1
ATOM 931 C CA . LYS A 1 110 ? 13.565 -8.294 -15.318 1.00 72.56 110 LYS A CA 1
ATOM 932 C C . LYS A 1 110 ? 13.475 -6.853 -15.851 1.00 72.56 110 LYS A C 1
ATOM 934 O O . LYS A 1 110 ? 14.464 -6.326 -16.359 1.00 72.56 110 LYS A O 1
ATOM 939 N N . ARG A 1 111 ? 12.285 -6.239 -15.848 1.00 69.88 111 ARG A N 1
ATOM 940 C CA . ARG A 1 111 ? 12.068 -4.834 -16.224 1.00 69.88 111 ARG A CA 1
ATOM 941 C C . ARG A 1 111 ? 12.331 -3.863 -15.067 1.00 69.88 111 ARG A C 1
ATOM 943 O O . ARG A 1 111 ? 12.537 -2.678 -15.339 1.00 69.88 111 ARG A O 1
ATOM 950 N N . LEU A 1 112 ? 12.368 -4.345 -13.827 1.00 65.44 112 LEU A N 1
ATOM 951 C CA . LEU A 1 112 ? 13.044 -3.694 -12.710 1.00 65.44 112 LEU A CA 1
ATOM 952 C C . LEU A 1 112 ? 14.513 -4.116 -12.750 1.00 65.44 112 LEU A C 1
ATOM 954 O O . LEU A 1 112 ? 14.953 -5.060 -12.109 1.00 65.44 112 LEU A O 1
ATOM 958 N N . ASN A 1 113 ? 15.272 -3.468 -13.624 1.00 68.75 113 ASN A N 1
ATOM 959 C CA . ASN A 1 113 ? 16.677 -3.783 -13.871 1.00 68.75 113 ASN A CA 1
ATOM 960 C C . ASN A 1 113 ? 17.621 -3.031 -12.914 1.00 68.75 113 ASN A C 1
ATOM 962 O O . ASN A 1 113 ? 18.666 -2.532 -13.344 1.00 68.75 113 ASN A O 1
ATOM 966 N N . TYR A 1 114 ? 17.237 -2.927 -11.644 1.00 67.69 114 TYR A N 1
ATOM 967 C CA . TYR A 1 114 ? 18.019 -2.303 -10.582 1.00 67.69 114 TYR A CA 1
ATOM 968 C C . TYR A 1 114 ? 18.129 -3.274 -9.395 1.00 67.69 114 TYR A C 1
ATOM 970 O O . TYR A 1 114 ? 17.250 -4.100 -9.169 1.00 67.69 114 TYR A O 1
ATOM 978 N N . THR A 1 115 ? 19.246 -3.218 -8.682 1.00 71.25 115 THR A N 1
ATOM 979 C CA . THR A 1 115 ? 19.534 -4.028 -7.489 1.00 71.25 115 THR A CA 1
ATOM 980 C C . THR A 1 115 ? 19.091 -3.314 -6.212 1.00 71.25 115 THR A C 1
ATOM 982 O O . THR A 1 115 ? 18.894 -2.098 -6.219 1.00 71.25 115 THR A O 1
ATOM 985 N N . ASP A 1 116 ? 19.032 -4.027 -5.085 1.00 68.44 116 ASP A N 1
ATOM 986 C CA . ASP A 1 116 ? 18.795 -3.409 -3.769 1.00 68.44 116 ASP A CA 1
ATOM 987 C C . ASP A 1 116 ? 19.807 -2.287 -3.482 1.00 68.44 116 ASP A C 1
ATOM 989 O O . ASP A 1 116 ? 19.452 -1.223 -2.986 1.00 68.44 116 ASP A O 1
ATOM 993 N N . GLN A 1 117 ? 21.062 -2.469 -3.904 1.00 71.19 117 GLN A N 1
ATOM 994 C CA . GLN A 1 117 ? 22.105 -1.453 -3.767 1.00 71.19 117 GLN A CA 1
ATOM 995 C C . GLN A 1 117 ? 21.856 -0.217 -4.647 1.00 71.19 117 GLN A C 1
ATOM 997 O O . GLN A 1 117 ? 22.237 0.895 -4.274 1.00 71.19 117 GLN A O 1
ATOM 1002 N N . ASP A 1 118 ? 21.245 -0.397 -5.820 1.00 68.94 118 ASP A N 1
ATOM 1003 C CA . ASP A 1 118 ? 20.850 0.708 -6.695 1.00 68.94 118 ASP A CA 1
ATOM 1004 C C . ASP A 1 118 ? 19.707 1.524 -6.062 1.00 68.94 118 ASP A C 1
ATOM 1006 O O . ASP A 1 118 ? 19.721 2.755 -6.142 1.00 68.94 118 ASP A O 1
ATOM 1010 N N . CYS A 1 119 ? 18.777 0.847 -5.376 1.00 68.44 119 CYS A N 1
ATOM 1011 C CA . CYS A 1 119 ? 17.703 1.464 -4.593 1.00 68.44 119 CYS A CA 1
ATOM 1012 C C . CYS A 1 119 ? 1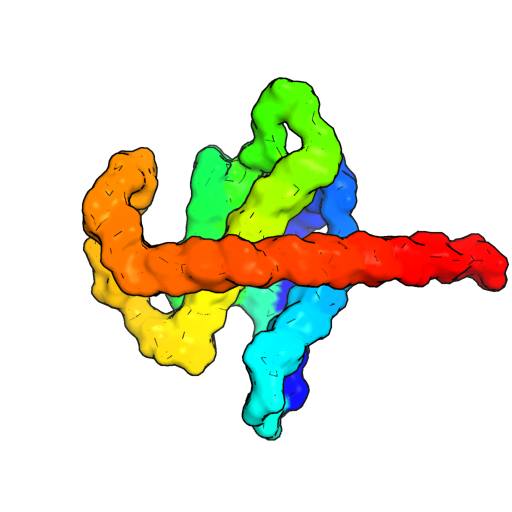8.245 2.222 -3.371 1.00 68.44 119 CYS A C 1
ATOM 1014 O O . CYS A 1 119 ? 17.904 3.385 -3.171 1.00 68.44 119 CYS A O 1
ATOM 1016 N N . GLU A 1 120 ? 19.119 1.601 -2.572 1.00 69.31 120 GLU A N 1
ATOM 1017 C CA . GLU A 1 120 ? 19.705 2.216 -1.368 1.00 69.31 120 GLU A CA 1
ATOM 1018 C C . GLU A 1 120 ? 20.528 3.471 -1.679 1.00 69.31 120 GLU A C 1
ATOM 1020 O O . GLU A 1 120 ? 20.563 4.410 -0.886 1.00 69.31 120 GLU A O 1
ATOM 1025 N N . LYS A 1 121 ? 21.202 3.489 -2.834 1.00 74.19 121 LYS A N 1
ATOM 1026 C CA . LYS A 1 121 ? 22.012 4.628 -3.291 1.00 74.19 121 LYS A CA 1
ATOM 1027 C C . LYS A 1 121 ? 21.220 5.646 -4.111 1.00 74.19 121 LYS A C 1
ATOM 1029 O O . LYS A 1 121 ? 21.829 6.589 -4.612 1.00 74.19 121 LYS A O 1
ATOM 1034 N N . GLU A 1 122 ? 19.915 5.427 -4.289 1.00 72.06 122 GLU A N 1
ATOM 1035 C CA . GLU A 1 122 ? 19.024 6.228 -5.137 1.00 72.06 122 GLU A CA 1
ATOM 1036 C C . GLU A 1 122 ? 19.615 6.538 -6.521 1.00 72.06 122 GLU A C 1
ATOM 1038 O O . GLU A 1 122 ? 19.469 7.639 -7.054 1.00 72.06 122 GLU A O 1
ATOM 1043 N N . ASN A 1 123 ? 20.338 5.585 -7.109 1.00 74.88 123 ASN A N 1
ATOM 1044 C CA . ASN A 1 123 ? 21.097 5.881 -8.314 1.00 74.88 123 ASN A CA 1
ATOM 1045 C C . ASN A 1 123 ? 20.204 5.970 -9.558 1.00 74.88 123 ASN A C 1
ATOM 1047 O O . ASN A 1 123 ? 19.039 5.570 -9.552 1.00 74.88 123 ASN A O 1
ATOM 1051 N N . ASP A 1 124 ? 20.775 6.450 -10.662 1.00 77.31 124 ASP A N 1
ATOM 1052 C CA . ASP A 1 124 ? 20.045 6.686 -11.909 1.00 77.31 124 ASP A CA 1
ATOM 1053 C C . ASP A 1 124 ? 19.285 5.454 -12.428 1.00 77.31 124 ASP A C 1
ATOM 1055 O O . ASP A 1 124 ? 18.207 5.598 -13.008 1.00 77.31 124 ASP A O 1
ATOM 1059 N N . LYS A 1 125 ? 19.796 4.232 -12.208 1.00 75.38 125 LYS A N 1
ATOM 1060 C CA . LYS A 1 125 ? 19.108 3.008 -12.650 1.00 75.38 125 LYS A CA 1
ATOM 1061 C C . LYS A 1 125 ? 17.789 2.807 -11.918 1.00 75.38 125 LYS A C 1
ATOM 1063 O O . LYS A 1 125 ? 16.809 2.429 -12.555 1.00 75.38 125 LYS A O 1
ATOM 1068 N N . TYR A 1 126 ? 17.765 3.073 -10.616 1.00 75.69 126 TYR A N 1
ATOM 1069 C CA . TYR A 1 126 ? 16.551 3.042 -9.810 1.00 75.69 126 TYR A CA 1
ATOM 1070 C C . TYR A 1 126 ? 15.680 4.274 -10.092 1.00 75.69 126 TYR A C 1
ATOM 1072 O O . TYR A 1 126 ? 14.526 4.159 -10.512 1.00 75.69 126 TYR A O 1
ATOM 1080 N N . TYR A 1 127 ? 16.259 5.471 -9.969 1.00 75.69 127 TYR A N 1
ATOM 1081 C CA . TYR A 1 127 ? 15.529 6.732 -10.057 1.00 75.69 127 TYR A CA 1
ATOM 1082 C C . TYR A 1 127 ? 14.882 6.968 -11.427 1.00 75.69 127 TYR A C 1
ATOM 1084 O O . TYR A 1 127 ? 13.807 7.569 -11.499 1.00 75.69 127 TYR A O 1
ATOM 1092 N N . TYR A 1 128 ? 15.485 6.496 -12.520 1.00 81.94 128 TYR A N 1
ATOM 1093 C CA . TYR A 1 128 ? 14.927 6.643 -13.868 1.00 81.94 128 TYR A CA 1
ATOM 1094 C C . TYR A 1 128 ? 14.250 5.377 -14.402 1.00 81.94 128 TYR A C 1
ATOM 1096 O O . TYR A 1 128 ? 13.796 5.370 -15.552 1.00 81.94 128 TYR A O 1
ATOM 1104 N N . ASN A 1 129 ? 14.107 4.320 -13.592 1.00 85.75 129 ASN A N 1
ATOM 1105 C CA . ASN A 1 129 ? 13.340 3.156 -14.015 1.00 85.75 129 ASN A CA 1
ATOM 1106 C C . ASN A 1 129 ? 11.880 3.558 -14.284 1.00 85.75 129 ASN A C 1
ATOM 1108 O O . ASN A 1 129 ? 11.208 4.188 -13.465 1.00 85.75 129 ASN A O 1
ATOM 1112 N N . LYS A 1 130 ? 11.369 3.184 -15.461 1.00 87.69 130 LYS A N 1
ATOM 1113 C CA . LYS A 1 130 ? 10.021 3.553 -15.914 1.00 87.69 130 LYS A CA 1
ATOM 1114 C C . LYS A 1 130 ? 8.926 3.119 -14.933 1.00 87.69 130 LYS A C 1
ATOM 1116 O O . LYS A 1 130 ? 7.937 3.837 -14.786 1.00 87.69 130 LYS A O 1
ATOM 1121 N N . TRP A 1 131 ? 9.080 1.961 -14.298 1.00 86.81 131 TRP A N 1
ATOM 1122 C CA . TRP A 1 131 ? 8.089 1.394 -13.385 1.00 86.81 131 TRP A CA 1
ATOM 1123 C C . TRP A 1 131 ? 8.153 2.036 -11.999 1.00 86.81 131 TRP A C 1
ATOM 1125 O O . TRP A 1 131 ? 7.095 2.282 -11.426 1.00 86.81 131 TRP A O 1
ATOM 1135 N N . GLU A 1 132 ? 9.340 2.450 -11.543 1.00 87.31 132 GLU A N 1
ATOM 1136 C CA . GLU A 1 132 ? 9.502 3.309 -10.357 1.00 87.31 132 GLU A CA 1
ATOM 1137 C C . GLU A 1 132 ? 8.934 4.710 -10.568 1.00 87.31 132 GLU A C 1
ATOM 1139 O O . GLU A 1 132 ? 8.343 5.314 -9.673 1.00 87.31 132 GLU A O 1
ATOM 1144 N N . ILE A 1 133 ? 9.114 5.274 -11.766 1.00 89.19 133 ILE A N 1
ATOM 1145 C CA . ILE A 1 133 ? 8.492 6.553 -12.126 1.00 89.19 133 ILE A CA 1
ATOM 1146 C C . ILE A 1 133 ? 6.965 6.415 -12.104 1.00 89.19 133 ILE A C 1
ATOM 1148 O O . ILE A 1 133 ? 6.281 7.305 -11.600 1.00 89.19 133 ILE A O 1
ATOM 1152 N N . ASP A 1 134 ? 6.424 5.329 -12.659 1.00 90.56 134 ASP A N 1
ATOM 1153 C CA . ASP A 1 134 ? 4.984 5.058 -12.660 1.00 90.56 134 ASP A CA 1
ATOM 1154 C C . ASP A 1 134 ? 4.440 4.851 -11.237 1.00 90.56 134 ASP A C 1
ATOM 1156 O O . ASP A 1 134 ? 3.423 5.455 -10.900 1.00 90.56 134 ASP A O 1
ATOM 1160 N N . ALA A 1 135 ? 5.145 4.101 -10.384 1.00 90.38 135 ALA A N 1
ATOM 1161 C CA . ALA A 1 135 ? 4.791 3.904 -8.977 1.00 90.38 135 ALA A CA 1
ATOM 1162 C C . ALA A 1 135 ? 4.772 5.224 -8.190 1.00 90.38 135 ALA A C 1
ATOM 1164 O O . ALA A 1 135 ? 3.741 5.578 -7.615 1.00 90.38 135 ALA A O 1
ATOM 1165 N N . ARG A 1 136 ? 5.823 6.046 -8.300 1.00 90.69 136 ARG A N 1
ATOM 1166 C CA . ARG A 1 136 ? 5.864 7.379 -7.664 1.00 90.69 136 ARG A CA 1
ATOM 1167 C C . ARG A 1 136 ? 4.794 8.329 -8.192 1.00 90.69 136 ARG A C 1
ATOM 1169 O O . ARG A 1 136 ? 4.254 9.141 -7.444 1.00 90.69 136 ARG A O 1
ATOM 1176 N N . LYS A 1 137 ? 4.485 8.281 -9.493 1.00 92.81 137 LYS A N 1
ATOM 1177 C CA . LYS A 1 137 ? 3.395 9.088 -10.067 1.00 92.81 137 LYS A CA 1
ATOM 1178 C C . LYS A 1 137 ? 2.043 8.645 -9.521 1.00 92.81 137 LYS A C 1
ATOM 1180 O O . LYS A 1 137 ? 1.239 9.504 -9.170 1.00 92.81 137 LYS A O 1
ATOM 1185 N N . PHE A 1 138 ? 1.816 7.337 -9.430 1.00 92.94 138 PHE A N 1
ATOM 1186 C CA . PHE A 1 138 ? 0.598 6.764 -8.870 1.00 92.94 138 PHE A CA 1
ATOM 1187 C C . PHE A 1 138 ? 0.413 7.169 -7.405 1.00 92.94 138 PHE A C 1
ATOM 1189 O O . PHE A 1 138 ? -0.645 7.682 -7.043 1.00 92.94 138 PHE A O 1
ATOM 1196 N N . GLU A 1 139 ? 1.460 7.024 -6.593 1.00 92.44 139 GLU A N 1
ATOM 1197 C CA . GLU A 1 139 ? 1.480 7.476 -5.203 1.00 92.44 139 GLU A CA 1
ATOM 1198 C C . GLU A 1 139 ? 1.111 8.963 -5.101 1.00 92.44 139 GLU A C 1
ATOM 1200 O O . GLU A 1 139 ? 0.125 9.320 -4.458 1.00 92.44 139 GLU A O 1
ATOM 1205 N N . ARG A 1 140 ? 1.848 9.841 -5.795 1.00 92.19 140 ARG A N 1
ATOM 1206 C CA . ARG A 1 140 ? 1.622 11.297 -5.754 1.00 92.19 140 ARG A CA 1
ATOM 1207 C C . ARG A 1 140 ? 0.218 11.692 -6.194 1.00 92.19 140 ARG A C 1
ATOM 1209 O O . ARG A 1 140 ? -0.343 12.635 -5.644 1.00 92.19 140 ARG A O 1
ATOM 1216 N N . GLN A 1 141 ? -0.326 11.000 -7.192 1.00 93.50 141 GLN A N 1
ATOM 1217 C CA . GLN A 1 141 ? -1.648 11.292 -7.729 1.00 93.50 141 GLN A CA 1
ATOM 1218 C C . GLN A 1 141 ? -2.756 10.918 -6.741 1.00 93.50 141 GLN A C 1
ATOM 1220 O O . GLN A 1 141 ? -3.698 11.688 -6.573 1.00 93.50 141 GLN A O 1
ATOM 1225 N N . TYR A 1 142 ? -2.651 9.754 -6.099 1.00 94.19 142 TYR A N 1
ATOM 1226 C CA . TYR A 1 142 ? -3.779 9.160 -5.384 1.00 94.19 142 TYR A CA 1
ATOM 1227 C C . TYR A 1 142 ? -3.655 9.150 -3.860 1.00 94.19 142 TYR A C 1
ATOM 1229 O O . TYR A 1 142 ? -4.647 8.879 -3.184 1.00 94.19 142 TYR A O 1
ATOM 1237 N N . LYS A 1 143 ? -2.484 9.470 -3.295 1.00 94.69 143 LYS A N 1
ATOM 1238 C CA . LYS A 1 143 ? -2.255 9.440 -1.841 1.00 94.69 143 LYS A CA 1
ATOM 1239 C C . LYS A 1 143 ? -3.299 10.232 -1.065 1.00 94.69 143 LYS A C 1
ATOM 1241 O O . LYS A 1 143 ? -3.914 9.692 -0.151 1.00 94.69 143 LYS A O 1
ATOM 1246 N N . LYS A 1 144 ? -3.555 11.478 -1.473 1.00 94.44 144 LYS A N 1
ATOM 1247 C CA . LYS A 1 144 ? -4.543 12.334 -0.808 1.00 94.44 144 LYS A CA 1
ATOM 1248 C C . LYS A 1 144 ? -5.949 11.727 -0.855 1.00 94.44 144 LYS A C 1
ATOM 1250 O O . LYS A 1 144 ? -6.585 11.588 0.181 1.00 94.44 144 LYS A O 1
ATOM 1255 N N . GLU A 1 145 ? -6.404 11.313 -2.036 1.00 94.50 145 GLU A N 1
ATOM 1256 C CA . GLU A 1 145 ? -7.739 10.723 -2.220 1.00 94.50 145 GLU A CA 1
ATOM 1257 C C . GLU A 1 145 ? -7.913 9.434 -1.404 1.00 94.50 145 GLU A C 1
ATOM 1259 O O . GLU A 1 145 ? -8.973 9.194 -0.822 1.00 94.50 145 GLU A O 1
ATOM 1264 N N . PHE A 1 146 ? -6.860 8.618 -1.318 1.00 95.94 146 PHE A N 1
ATOM 1265 C CA . PHE A 1 146 ? -6.856 7.409 -0.504 1.00 95.94 146 PHE A CA 1
ATOM 1266 C C . PHE A 1 146 ? -6.957 7.721 0.994 1.00 95.94 146 PHE A C 1
ATOM 1268 O O . PHE A 1 146 ? -7.747 7.086 1.697 1.00 95.94 146 PHE A O 1
ATOM 1275 N N . MET A 1 147 ? -6.183 8.694 1.485 1.00 95.44 147 MET A N 1
ATOM 1276 C CA . MET A 1 147 ? -6.238 9.124 2.886 1.00 95.44 147 MET A CA 1
ATOM 1277 C C . MET A 1 147 ? -7.615 9.693 3.240 1.00 95.44 147 MET A C 1
ATOM 1279 O O . MET A 1 147 ? -8.203 9.285 4.241 1.00 95.44 147 MET A O 1
ATOM 1283 N N . ASP A 1 148 ? -8.166 10.566 2.394 1.00 95.38 148 ASP A N 1
ATOM 1284 C CA . ASP A 1 148 ? -9.498 11.150 2.583 1.00 95.38 148 ASP A CA 1
ATOM 1285 C C . ASP A 1 148 ? -10.570 10.045 2.667 1.00 95.38 148 ASP A C 1
ATOM 1287 O O . ASP A 1 148 ? -11.391 10.024 3.590 1.00 95.38 148 ASP A O 1
ATOM 1291 N N . LEU A 1 149 ? -10.519 9.061 1.758 1.00 95.69 149 LEU A N 1
ATOM 1292 C CA . LEU A 1 149 ? -11.398 7.889 1.792 1.00 95.69 149 LEU A CA 1
ATOM 1293 C C . LEU A 1 149 ? -11.235 7.086 3.090 1.00 95.69 149 LEU A C 1
ATOM 1295 O O . LEU A 1 149 ? -12.232 6.673 3.691 1.00 95.69 149 LEU A O 1
ATOM 1299 N N . TYR A 1 150 ? -9.997 6.855 3.530 1.00 96.06 150 TYR A N 1
ATOM 1300 C CA . TYR A 1 150 ? -9.717 6.136 4.769 1.00 96.06 150 TYR A CA 1
ATOM 1301 C C . TYR A 1 150 ? -10.359 6.835 5.978 1.00 96.06 150 TYR A C 1
ATOM 1303 O O . TYR A 1 150 ? -11.094 6.187 6.730 1.00 96.06 150 TYR A O 1
ATOM 1311 N N . TYR A 1 151 ? -10.163 8.147 6.137 1.00 94.50 151 TYR A N 1
ATOM 1312 C CA . TYR A 1 151 ? -10.712 8.901 7.271 1.00 94.50 151 TYR A CA 1
ATOM 1313 C C . TYR A 1 151 ? -12.244 8.964 7.254 1.00 94.50 151 TYR A C 1
ATOM 1315 O O . TYR A 1 151 ? -12.888 8.869 8.307 1.00 94.50 151 TYR A O 1
ATOM 1323 N N . VAL A 1 152 ? -12.858 9.051 6.069 1.00 94.88 152 VAL A N 1
ATOM 1324 C CA . VAL A 1 152 ? -14.319 8.947 5.924 1.00 94.88 152 VAL A CA 1
ATOM 1325 C C . VAL A 1 152 ? -14.813 7.590 6.429 1.00 94.88 152 VAL A C 1
ATOM 1327 O O . VAL A 1 152 ? -15.743 7.525 7.236 1.00 94.88 152 VAL A O 1
ATOM 1330 N N . LEU A 1 153 ? -14.179 6.494 6.004 1.00 93.81 153 LEU A N 1
ATOM 1331 C CA . LEU A 1 153 ? -14.559 5.142 6.424 1.00 93.81 153 LEU A CA 1
ATOM 1332 C C . LEU A 1 153 ? -14.326 4.903 7.920 1.00 93.81 153 LEU A C 1
ATOM 1334 O O . LEU A 1 153 ? -15.120 4.204 8.560 1.00 93.81 153 LEU A O 1
ATOM 1338 N N . GLU A 1 154 ? -13.262 5.473 8.480 1.00 91.88 154 GLU A N 1
ATOM 1339 C CA . GLU A 1 154 ? -12.976 5.423 9.912 1.00 91.88 154 GLU A CA 1
ATOM 1340 C C . GLU A 1 154 ? -14.061 6.148 10.715 1.00 91.88 154 GLU A C 1
ATOM 1342 O O . GLU A 1 154 ? -14.643 5.559 11.629 1.00 91.88 154 GLU A O 1
ATOM 1347 N N . THR A 1 155 ? -14.424 7.363 10.299 1.00 91.62 155 THR A N 1
ATOM 1348 C CA . THR A 1 155 ? -15.493 8.165 10.916 1.00 91.62 155 THR A CA 1
ATOM 1349 C C . THR A 1 155 ? -16.850 7.460 10.849 1.00 91.62 155 THR A C 1
ATOM 1351 O O . THR A 1 155 ? -17.622 7.465 11.808 1.00 91.62 155 THR A O 1
ATOM 1354 N N . LEU A 1 156 ? -17.168 6.818 9.723 1.00 89.19 156 LEU A N 1
ATOM 1355 C CA . LEU A 1 156 ? -18.405 6.043 9.583 1.00 89.19 156 LEU A CA 1
ATOM 1356 C C . LEU A 1 156 ? -18.400 4.779 10.451 1.00 89.19 156 LEU A C 1
ATOM 1358 O O . LEU A 1 156 ? -19.452 4.346 10.922 1.00 89.19 156 LEU A O 1
ATOM 1362 N N . SER A 1 157 ? -17.229 4.180 10.663 1.00 84.38 157 SER A N 1
ATOM 1363 C CA . SER A 1 157 ? -17.090 2.981 11.491 1.00 84.38 157 SER A CA 1
ATOM 1364 C C . SER A 1 157 ? -17.175 3.302 12.985 1.00 84.38 157 SER A C 1
ATOM 1366 O O . SER A 1 157 ? -17.740 2.503 13.729 1.00 84.38 157 SER A O 1
ATOM 1368 N N . SER A 1 158 ? -16.678 4.463 13.424 1.00 77.62 158 SER A N 1
ATOM 1369 C CA . SER A 1 158 ? -16.759 4.907 14.823 1.00 77.62 158 SER A CA 1
ATOM 1370 C C . SER A 1 158 ? -18.167 5.360 15.224 1.00 77.62 158 SER A C 1
ATOM 1372 O O . SER A 1 158 ? -18.591 5.120 16.353 1.00 77.62 158 SER A O 1
ATOM 1374 N N . LYS A 1 159 ? -18.944 5.924 14.290 1.00 66.44 159 LYS A N 1
ATOM 1375 C CA . LYS A 1 159 ? -20.341 6.341 14.525 1.00 66.44 159 LYS A CA 1
ATOM 1376 C C . LYS A 1 159 ? -21.324 5.188 14.777 1.00 66.44 159 LYS A C 1
ATOM 1378 O O . LYS A 1 159 ? -22.408 5.434 15.293 1.00 66.44 159 LYS A O 1
ATOM 1383 N N . LYS A 1 160 ? -20.969 3.936 14.465 1.00 53.91 160 LYS A N 1
ATOM 1384 C CA . LYS A 1 160 ? -21.830 2.757 14.701 1.00 53.91 160 LYS A CA 1
ATOM 1385 C C . LYS A 1 160 ? -21.948 2.322 16.176 1.00 53.91 160 LYS A C 1
ATOM 1387 O O . LYS A 1 160 ? -22.583 1.310 16.433 1.00 53.91 160 LYS A O 1
ATOM 1392 N N . LEU A 1 161 ? -21.359 3.053 17.126 1.00 47.94 161 LEU A N 1
ATOM 1393 C CA . LEU A 1 161 ? -21.386 2.737 18.566 1.00 47.94 161 LEU A CA 1
ATOM 1394 C C . LEU A 1 161 ? -22.490 3.460 19.371 1.00 47.94 161 LEU A C 1
ATOM 1396 O O . LEU A 1 161 ? -22.508 3.328 20.589 1.00 47.94 161 LEU A O 1
ATOM 1400 N N . PHE A 1 162 ? -23.399 4.202 18.726 1.00 40.50 162 PHE A N 1
ATOM 1401 C CA . PHE A 1 162 ? -24.429 5.010 19.410 1.00 40.50 162 PHE A CA 1
ATOM 1402 C C . PHE A 1 162 ? -25.882 4.710 18.996 1.00 40.50 162 PHE A C 1
ATOM 1404 O O . PHE A 1 162 ? -26.732 5.591 19.096 1.00 40.50 162 PHE A O 1
ATOM 1411 N N . TYR A 1 163 ? -26.178 3.491 18.541 1.00 37.72 163 TYR A N 1
ATOM 1412 C CA . TYR A 1 163 ? -27.554 3.018 18.345 1.00 37.72 163 TYR A CA 1
ATOM 1413 C C . TYR A 1 163 ? -27.747 1.650 18.984 1.00 37.72 163 TYR A C 1
ATOM 1415 O O . TYR A 1 163 ? -26.875 0.782 18.746 1.00 37.72 163 TYR A O 1
#

pLDDT: mean 82.15, std 12.37, range [37.72, 96.06]

Sequence (163 aa):
MITIDLKAKPKVKRWLRENKINFKTLQKATVIFFNQIQKRSKSNKHYNIEVKTCHHPSSGYYFGFDELHVTHFLDQNGWSSDKKFDTFTGHFLHELRHWIQDNMLHVAEKRLNYTDQDCEKENDKYYYNKWEIDARKFERQYKKEFMDLYYVLETLSSKKLFY

Radius of gyration: 16.07 Å; chains: 1; bounding box: 50×27×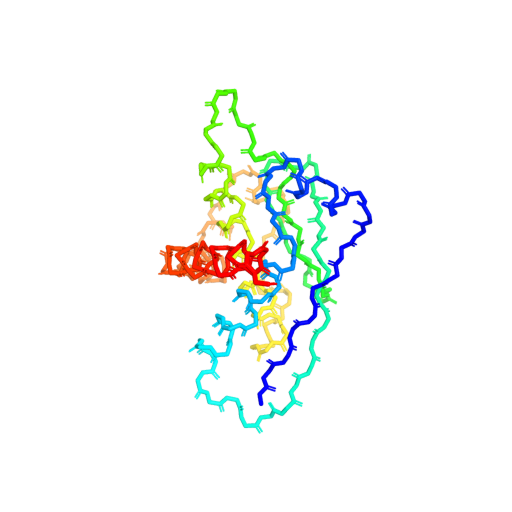36 Å